Protein AF-A0A8S8Z2Y4-F1 (afdb_monomer_lite)

Radius of gyration: 13.63 Å; chains: 1; bounding box: 31×29×38 Å

Foldseek 3Di:
DDDPDDDWQWADDPPDPDDGSVVSVVVVVVVQKDWDDDWDWADDPVDPDIIITTDIDHPDPPPDD

Sequence (65 aa):
MHKKEKLGVINWSDEWDKPCLIEQVQMRIDTGWIPIGGVSYGEHEAFSEKVWAQSMSKEEDSEEE

Structure (mmCIF, N/CA/C/O backbone):
data_AF-A0A8S8Z2Y4-F1
#
_entry.id   AF-A0A8S8Z2Y4-F1
#
loop_
_atom_site.group_PDB
_atom_site.id
_atom_site.type_symbol
_atom_site.label_atom_id
_atom_site.label_alt_id
_atom_site.label_comp_id
_atom_site.label_asym_id
_atom_site.label_entity_id
_atom_site.label_seq_id
_atom_site.pdbx_PDB_ins_code
_atom_site.Cartn_x
_atom_site.Cartn_y
_atom_site.Cartn_z
_atom_site.occupancy
_atom_site.B_iso_or_equiv
_atom_site.auth_seq_id
_atom_site.auth_comp_id
_atom_site.auth_asym_id
_atom_site.auth_atom_id
_atom_site.pdbx_PDB_model_num
ATOM 1 N N . MET A 1 1 ? 8.360 22.199 -14.476 1.00 34.03 1 MET A N 1
ATOM 2 C CA . MET A 1 1 ? 8.008 21.891 -13.068 1.00 34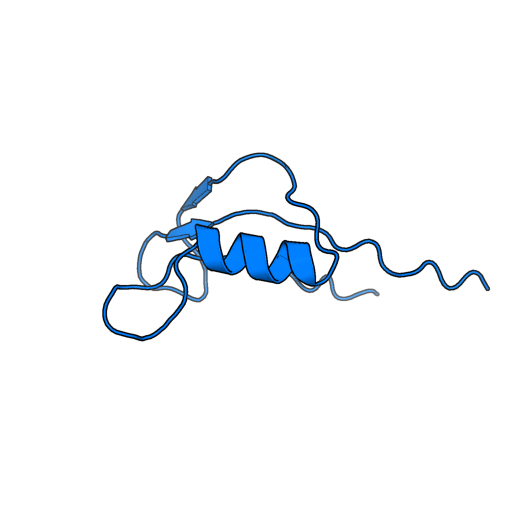.03 1 MET A CA 1
ATOM 3 C C . MET A 1 1 ? 7.072 20.690 -13.081 1.00 34.03 1 MET A C 1
ATOM 5 O O . MET A 1 1 ? 5.892 20.868 -13.345 1.00 34.03 1 MET A O 1
ATOM 9 N N . HIS A 1 2 ? 7.594 19.477 -12.883 1.00 36.16 2 HIS A N 1
ATOM 10 C CA . HIS A 1 2 ? 6.780 18.256 -12.858 1.00 36.16 2 HIS A CA 1
ATOM 11 C C . HIS A 1 2 ? 6.043 18.164 -11.517 1.00 36.16 2 HIS A C 1
ATOM 13 O O . HIS A 1 2 ? 6.674 18.172 -10.456 1.00 36.16 2 HIS A O 1
ATOM 19 N N . LYS A 1 3 ? 4.707 18.120 -11.551 1.00 43.00 3 LYS A N 1
ATOM 20 C CA . LYS A 1 3 ? 3.903 17.789 -10.370 1.00 43.00 3 LYS A CA 1
ATOM 21 C C . LYS A 1 3 ? 4.060 16.289 -10.124 1.00 43.00 3 LYS A C 1
ATOM 23 O O . LYS A 1 3 ? 3.549 15.492 -10.894 1.00 43.00 3 LYS A O 1
ATOM 28 N N . LYS A 1 4 ? 4.795 15.920 -9.072 1.00 45.75 4 LYS A N 1
ATOM 29 C CA . LYS A 1 4 ? 4.862 14.541 -8.575 1.00 45.75 4 LYS A CA 1
ATOM 30 C C . LYS A 1 4 ? 3.465 14.129 -8.115 1.00 45.75 4 LYS A C 1
ATOM 32 O O . LYS A 1 4 ? 3.015 14.612 -7.076 1.00 45.75 4 LYS A O 1
ATOM 37 N N . GLU A 1 5 ? 2.785 13.265 -8.857 1.00 48.06 5 GLU A N 1
ATOM 38 C CA . GLU A 1 5 ? 1.569 12.631 -8.352 1.00 48.06 5 GLU A CA 1
ATOM 39 C C . GLU A 1 5 ? 1.962 11.566 -7.320 1.00 48.06 5 GLU A C 1
ATOM 41 O O . GLU A 1 5 ? 2.532 10.526 -7.641 1.00 48.06 5 GLU A O 1
ATOM 46 N N . LYS A 1 6 ? 1.712 11.861 -6.039 1.00 49.97 6 LYS A N 1
ATOM 47 C CA . LYS A 1 6 ? 1.810 10.888 -4.947 1.00 49.97 6 LYS A CA 1
ATOM 48 C C . LYS A 1 6 ? 0.501 10.111 -4.892 1.00 49.97 6 LYS A C 1
ATOM 50 O O . LYS A 1 6 ? -0.480 10.622 -4.367 1.00 49.97 6 LYS A O 1
ATOM 55 N N . LEU A 1 7 ? 0.490 8.87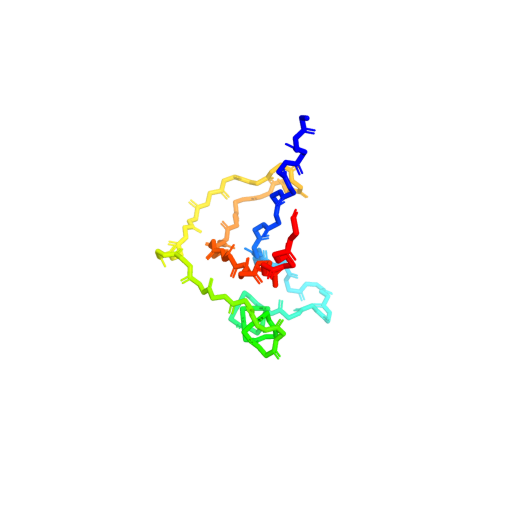6 -5.375 1.00 50.59 7 LEU A N 1
ATOM 56 C CA . LEU A 1 7 ? -0.585 7.937 -5.056 1.00 50.59 7 LEU A CA 1
ATOM 57 C C . LEU A 1 7 ? 0.017 6.754 -4.293 1.00 50.59 7 LEU A C 1
ATOM 59 O O . LEU A 1 7 ? 0.619 5.862 -4.883 1.00 50.59 7 LEU A O 1
ATOM 63 N N . GLY A 1 8 ? -0.104 6.799 -2.962 1.00 52.47 8 GLY A N 1
ATOM 64 C CA . GLY A 1 8 ? 0.175 5.674 -2.070 1.00 52.47 8 GLY A CA 1
ATOM 65 C C . GLY A 1 8 ? -1.042 4.755 -1.981 1.00 52.47 8 GLY A C 1
ATOM 66 O O . GLY A 1 8 ? -2.177 5.228 -1.963 1.00 52.47 8 GLY A O 1
ATOM 67 N N . VAL A 1 9 ? -0.812 3.442 -1.967 1.00 56.44 9 VAL A N 1
ATOM 68 C CA . VAL A 1 9 ? -1.864 2.424 -1.797 1.00 56.44 9 VAL A CA 1
ATOM 69 C C . VAL A 1 9 ? -2.277 2.375 -0.322 1.00 56.44 9 VAL A C 1
ATO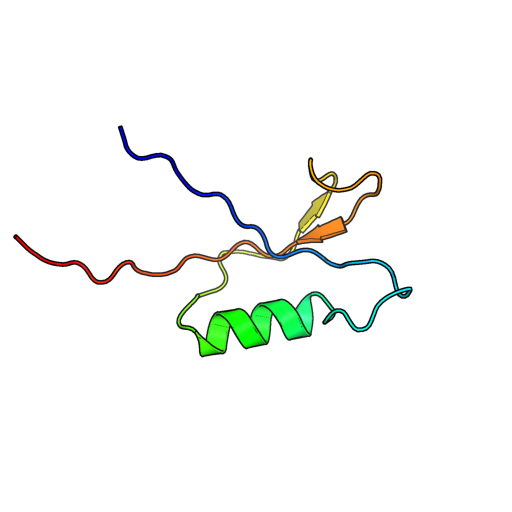M 71 O O . VAL A 1 9 ? -1.38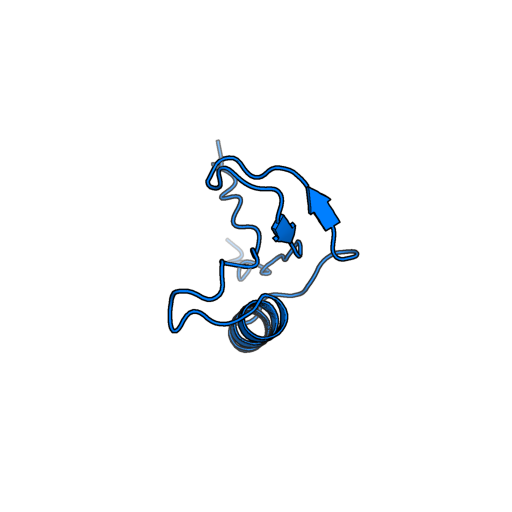3 2.457 0.513 1.00 56.44 9 VAL A O 1
ATOM 74 N N . ILE A 1 10 ? -3.575 2.283 0.019 1.00 64.12 10 ILE A N 1
ATOM 75 C CA . ILE A 1 10 ? -4.093 2.491 1.392 1.00 64.12 10 ILE A CA 1
ATOM 76 C C . ILE A 1 10 ? -5.187 1.477 1.758 1.00 64.12 10 ILE A C 1
ATOM 78 O O . ILE A 1 10 ? -6.108 1.243 0.976 1.00 64.12 10 ILE A O 1
ATOM 82 N N . ASN A 1 11 ? -5.137 0.918 2.972 1.00 56.22 11 ASN A N 1
ATOM 83 C CA . ASN A 1 11 ? -6.199 0.045 3.487 1.00 56.22 11 ASN A CA 1
ATOM 84 C C . ASN A 1 11 ? -7.467 0.852 3.852 1.00 56.22 11 ASN A C 1
ATOM 86 O O . ASN A 1 11 ? -7.387 1.764 4.674 1.00 56.22 11 ASN A O 1
ATOM 90 N N . TRP A 1 12 ? -8.621 0.528 3.257 1.00 57.44 12 TRP A N 1
ATOM 91 C CA . TRP A 1 12 ? -9.919 1.147 3.586 1.00 57.44 12 TRP A CA 1
ATOM 92 C C . TRP A 1 12 ? -10.666 0.307 4.640 1.00 57.44 12 TRP A C 1
ATOM 94 O O . TRP A 1 12 ? -10.425 -0.892 4.743 1.00 57.44 12 TRP A O 1
ATOM 104 N N . SER A 1 13 ? -11.558 0.943 5.411 1.00 46.22 13 SER A N 1
ATOM 105 C CA . SER A 1 13 ? -12.460 0.294 6.384 1.00 46.22 13 SER A CA 1
ATOM 106 C C . SER A 1 13 ? -13.418 -0.712 5.714 1.00 46.22 13 SER A C 1
ATOM 108 O O . SER A 1 13 ? -13.848 -0.476 4.583 1.00 46.22 13 SER A O 1
ATOM 110 N N . ASP A 1 14 ? -13.775 -1.780 6.445 1.00 52.28 14 ASP A N 1
ATOM 111 C CA . ASP A 1 14 ? -14.597 -2.955 6.068 1.00 52.28 14 ASP A CA 1
ATOM 112 C C . ASP A 1 14 ? -16.015 -2.647 5.536 1.00 52.28 14 ASP A C 1
ATOM 114 O O . ASP A 1 14 ? -16.763 -3.558 5.184 1.00 52.28 14 ASP A O 1
ATOM 118 N N . GLU A 1 15 ? -16.435 -1.381 5.483 1.00 55.28 15 GLU A N 1
ATOM 119 C CA . GLU A 1 15 ? -17.807 -1.026 5.103 1.00 55.28 15 GLU A CA 1
ATOM 120 C C . GLU A 1 15 ? -18.096 -1.136 3.598 1.00 55.28 15 GLU A C 1
ATOM 122 O O . GLU A 1 15 ? -19.267 -1.201 3.226 1.00 55.28 15 GLU A O 1
ATOM 127 N N . TRP A 1 16 ? -17.092 -1.174 2.717 1.00 48.84 16 TRP A N 1
ATOM 128 C CA . TRP A 1 16 ? -17.293 -1.163 1.260 1.00 48.84 16 TRP 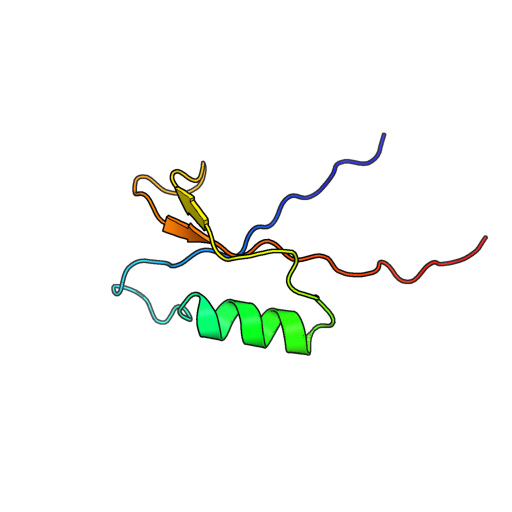A CA 1
ATOM 129 C C . TRP A 1 16 ? -16.606 -2.353 0.578 1.00 48.84 16 TRP A C 1
ATOM 131 O O . TRP A 1 16 ? -15.546 -2.771 1.026 1.00 48.84 16 TRP A O 1
ATOM 141 N N . ASP A 1 17 ? -17.171 -2.813 -0.551 1.00 59.75 17 ASP A N 1
ATOM 142 C CA . ASP A 1 17 ? -16.587 -3.684 -1.603 1.00 59.75 17 ASP A CA 1
ATOM 143 C C . ASP A 1 17 ? -15.277 -3.105 -2.193 1.00 59.75 17 ASP A C 1
ATOM 145 O O . ASP A 1 17 ? -15.101 -2.931 -3.402 1.00 59.75 17 ASP A O 1
ATOM 149 N N . LYS A 1 18 ? -14.353 -2.690 -1.334 1.00 60.88 18 LYS A N 1
ATOM 150 C CA . LYS A 1 18 ? -13.085 -2.092 -1.692 1.00 60.88 18 LYS A CA 1
ATOM 151 C C . LYS A 1 18 ? -11.983 -3.085 -1.354 1.00 60.88 18 LYS A C 1
ATOM 153 O O . LYS A 1 18 ? -11.938 -3.592 -0.237 1.00 60.88 18 LYS A O 1
ATOM 158 N N . PRO A 1 19 ? -11.074 -3.330 -2.304 1.00 69.06 19 PRO A N 1
ATOM 159 C CA . PRO A 1 19 ? -9.998 -4.283 -2.118 1.00 69.06 19 PRO A CA 1
ATOM 160 C C . PRO A 1 19 ? -9.117 -3.872 -0.939 1.00 69.06 19 PRO A C 1
ATOM 162 O O . PRO A 1 19 ? -8.799 -2.687 -0.774 1.00 69.06 19 PRO A O 1
ATOM 165 N N . CYS A 1 20 ? -8.702 -4.847 -0.135 1.00 82.94 20 CYS A N 1
ATOM 166 C CA . CYS A 1 20 ? -7.742 -4.635 0.942 1.00 82.94 20 CYS A CA 1
ATOM 167 C C . CYS A 1 20 ? -6.383 -4.192 0.374 1.00 82.94 20 CYS A C 1
ATOM 169 O O . CYS A 1 20 ? -6.119 -4.303 -0.825 1.00 82.94 20 CYS A O 1
ATOM 171 N N . LEU A 1 21 ? -5.481 -3.703 1.230 1.00 84.19 21 LEU A N 1
ATOM 172 C CA . LEU A 1 21 ? -4.153 -3.244 0.800 1.00 84.19 21 LEU A CA 1
ATOM 173 C C . LEU A 1 21 ? -3.414 -4.271 -0.082 1.00 84.19 21 LEU A C 1
ATOM 175 O O . LEU A 1 21 ? -2.815 -3.891 -1.084 1.00 84.19 21 LEU A O 1
ATOM 179 N N . ILE A 1 22 ? -3.474 -5.562 0.264 1.00 86.81 22 ILE A N 1
ATOM 180 C CA . ILE A 1 22 ? -2.809 -6.632 -0.498 1.00 86.81 22 ILE A CA 1
ATOM 181 C C . ILE A 1 22 ? -3.385 -6.721 -1.914 1.00 86.81 22 ILE A C 1
ATOM 183 O O . ILE A 1 22 ? -2.633 -6.730 -2.887 1.00 86.81 22 ILE A O 1
ATOM 187 N N . GLU A 1 23 ? -4.711 -6.732 -2.038 1.00 87.12 23 GLU A N 1
ATOM 188 C CA . GLU A 1 23 ? -5.391 -6.783 -3.332 1.00 87.12 23 GLU A CA 1
ATOM 189 C C . GLU A 1 23 ? -5.077 -5.538 -4.163 1.00 87.12 23 GLU A C 1
ATOM 191 O O . GLU A 1 23 ? -4.741 -5.654 -5.340 1.00 87.12 23 GLU A O 1
ATOM 196 N N . GLN A 1 24 ? -5.102 -4.350 -3.552 1.00 88.12 24 GLN A N 1
ATOM 197 C CA . GLN A 1 24 ? -4.738 -3.100 -4.224 1.00 88.12 24 GLN A CA 1
ATOM 198 C C . GLN A 1 24 ? -3.304 -3.109 -4.758 1.00 88.12 24 GLN A C 1
ATOM 200 O O . GLN A 1 24 ? -3.069 -2.648 -5.876 1.00 88.12 24 GLN A O 1
ATOM 205 N N . VAL A 1 25 ? -2.348 -3.633 -3.984 1.00 89.62 25 VAL A N 1
ATOM 206 C CA . VAL A 1 25 ? -0.960 -3.791 -4.435 1.00 89.62 25 VAL A CA 1
ATOM 207 C C . VAL A 1 25 ? -0.894 -4.768 -5.605 1.00 89.62 25 VAL A C 1
ATOM 209 O O . VAL A 1 25 ? -0.246 -4.455 -6.601 1.00 89.62 25 VAL A O 1
ATOM 212 N N . GLN A 1 26 ? -1.601 -5.899 -5.538 1.00 90.06 26 GLN A N 1
ATOM 213 C CA . GLN A 1 26 ? -1.616 -6.878 -6.627 1.00 90.06 26 GLN A CA 1
ATOM 214 C C . GLN A 1 26 ? -2.166 -6.277 -7.930 1.00 90.06 26 GLN A C 1
ATOM 216 O O . GLN A 1 26 ? -1.513 -6.367 -8.964 1.00 90.06 26 GLN A O 1
ATOM 221 N N . MET A 1 27 ? -3.29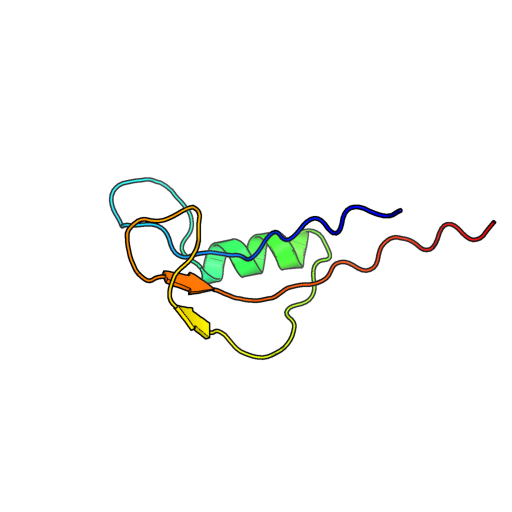3 -5.560 -7.875 1.00 90.12 27 MET A N 1
ATOM 222 C CA . MET A 1 27 ? -3.849 -4.869 -9.050 1.00 90.12 27 MET A CA 1
ATOM 223 C C . MET A 1 27 ? -2.889 -3.823 -9.637 1.00 90.12 27 MET A C 1
ATOM 225 O O . MET A 1 27 ? -2.844 -3.602 -10.848 1.00 90.12 27 MET A O 1
ATOM 229 N N . ARG A 1 28 ? -2.108 -3.143 -8.789 1.00 89.56 28 ARG A N 1
ATOM 230 C CA . ARG A 1 28 ? -1.086 -2.192 -9.244 1.00 89.56 28 ARG A CA 1
ATOM 231 C C . ARG A 1 28 ? 0.093 -2.912 -9.902 1.00 89.56 28 ARG A C 1
ATOM 233 O O . ARG A 1 28 ? 0.554 -2.453 -10.945 1.00 89.56 28 ARG A O 1
ATOM 240 N N . ILE A 1 29 ? 0.528 -4.050 -9.362 1.00 90.69 29 ILE A N 1
ATOM 241 C CA . ILE A 1 29 ? 1.554 -4.903 -9.984 1.00 90.69 29 ILE A CA 1
ATOM 242 C C . ILE A 1 29 ? 1.112 -5.355 -11.378 1.00 90.69 29 ILE A C 1
ATOM 244 O O . ILE A 1 29 ? 1.867 -5.192 -12.335 1.00 90.69 29 ILE A O 1
ATOM 248 N N . ASP A 1 30 ? -0.137 -5.800 -11.525 1.00 90.44 30 ASP A N 1
ATOM 249 C CA . ASP A 1 30 ? -0.693 -6.239 -12.813 1.00 90.44 30 ASP A CA 1
ATOM 250 C C . ASP A 1 30 ? -0.732 -5.110 -13.867 1.00 90.44 30 ASP A C 1
ATOM 252 O O . ASP A 1 30 ? -0.791 -5.368 -15.068 1.00 90.44 30 ASP A O 1
ATOM 256 N N . THR A 1 31 ? -0.659 -3.844 -13.435 1.00 87.62 31 THR A N 1
ATOM 257 C CA . THR A 1 31 ? -0.614 -2.652 -14.305 1.00 87.62 31 THR A CA 1
ATOM 258 C C . THR A 1 31 ? 0.788 -2.043 -14.448 1.00 87.62 31 THR A C 1
ATOM 260 O O . THR A 1 31 ? 0.931 -0.907 -14.920 1.00 87.62 31 THR A O 1
ATOM 263 N N . GLY A 1 32 ? 1.823 -2.796 -14.061 1.00 87.56 32 GLY A N 1
ATOM 264 C CA . GLY A 1 32 ? 3.234 -2.452 -14.250 1.00 87.56 32 GLY A CA 1
ATOM 265 C C . GLY A 1 32 ? 3.848 -1.605 -13.136 1.00 87.56 32 GLY A C 1
ATOM 266 O O . GLY A 1 32 ? 4.917 -1.033 -13.329 1.00 87.56 32 GLY A O 1
ATOM 267 N N . TRP A 1 33 ? 3.192 -1.481 -11.981 1.00 93.12 33 TRP A N 1
ATOM 268 C CA . TRP A 1 33 ? 3.793 -0.826 -10.819 1.00 93.12 33 TRP A CA 1
ATOM 269 C C . TRP A 1 33 ? 4.658 -1.803 -10.021 1.00 93.12 33 TRP A C 1
ATOM 271 O O . TRP A 1 33 ? 4.325 -2.972 -9.860 1.00 93.12 33 TRP A O 1
ATOM 281 N N . ILE A 1 34 ? 5.733 -1.298 -9.428 1.00 91.44 34 ILE A N 1
ATOM 282 C CA . ILE A 1 34 ? 6.668 -2.068 -8.610 1.00 91.44 34 ILE A CA 1
ATOM 283 C C . ILE A 1 34 ? 6.632 -1.512 -7.180 1.00 91.44 34 ILE A C 1
ATOM 285 O O . ILE A 1 34 ? 6.737 -0.294 -6.997 1.00 91.44 34 ILE A O 1
ATOM 289 N N . PRO A 1 35 ? 6.462 -2.356 -6.145 1.00 90.31 35 PRO A N 1
ATOM 290 C CA . PRO A 1 35 ? 6.519 -1.909 -4.761 1.00 90.31 35 PRO A CA 1
ATOM 291 C C . PRO A 1 35 ? 7.930 -1.451 -4.385 1.00 90.31 35 PRO A C 1
ATOM 293 O O . PRO A 1 35 ? 8.923 -2.109 -4.689 1.00 90.31 35 PRO A O 1
ATOM 296 N N . ILE A 1 36 ? 8.009 -0.322 -3.684 1.00 90.56 36 ILE A N 1
ATOM 297 C CA . ILE A 1 36 ? 9.255 0.255 -3.184 1.00 90.56 36 ILE A CA 1
ATOM 298 C C . ILE A 1 36 ? 9.267 0.179 -1.662 1.00 90.56 36 ILE A C 1
ATOM 300 O O . ILE A 1 36 ? 8.395 0.737 -0.995 1.00 90.56 36 ILE A O 1
ATOM 304 N N . GLY A 1 37 ? 10.307 -0.444 -1.111 1.00 86.62 37 GLY A N 1
ATOM 305 C CA . GLY A 1 37 ? 10.478 -0.559 0.334 1.00 86.62 37 GLY A CA 1
ATOM 306 C C . GLY A 1 37 ? 9.376 -1.389 1.000 1.00 86.62 37 GLY A C 1
ATOM 307 O O . GLY A 1 37 ? 8.695 -2.184 0.355 1.00 86.62 37 GLY A O 1
ATOM 308 N N . GLY A 1 38 ? 9.233 -1.222 2.314 1.00 85.75 38 GLY A N 1
ATOM 309 C CA . GLY A 1 38 ? 8.243 -1.944 3.114 1.00 85.75 38 GLY A CA 1
ATOM 310 C C . GLY A 1 38 ? 6.906 -1.216 3.252 1.00 85.75 38 GLY A C 1
ATOM 311 O O . GLY A 1 38 ? 6.772 -0.035 2.926 1.00 85.75 38 GLY A O 1
ATOM 312 N N . VAL A 1 39 ? 5.932 -1.930 3.812 1.00 88.94 39 VAL A N 1
ATOM 313 C CA . VAL A 1 39 ? 4.645 -1.364 4.221 1.00 88.94 39 VAL A CA 1
ATOM 314 C C . VAL A 1 39 ? 4.851 -0.450 5.434 1.00 88.94 39 VAL A C 1
ATOM 316 O O . VAL A 1 39 ? 5.622 -0.765 6.341 1.00 88.94 39 VAL A O 1
ATOM 319 N N . SER A 1 40 ? 4.140 0.672 5.472 1.00 88.88 40 SER A N 1
ATOM 320 C CA . SER A 1 40 ? 4.144 1.619 6.592 1.00 88.88 40 SER A CA 1
ATOM 321 C C . SER A 1 40 ? 2.745 1.787 7.182 1.00 88.88 40 SER A C 1
ATOM 323 O O . SER A 1 40 ? 1.755 1.627 6.472 1.00 88.88 40 SER A O 1
ATOM 325 N N . TYR A 1 41 ? 2.664 2.102 8.476 1.00 89.44 41 TYR A N 1
ATOM 326 C CA . TYR A 1 41 ? 1.414 2.428 9.167 1.00 89.44 41 TYR A CA 1
ATOM 327 C C . TYR A 1 41 ? 1.479 3.859 9.685 1.00 89.44 41 TYR A C 1
ATOM 329 O O . TYR A 1 41 ? 2.392 4.203 10.440 1.00 89.44 41 TYR A O 1
ATOM 337 N N . GLY A 1 42 ? 0.530 4.701 9.287 1.00 87.50 42 GLY A N 1
ATOM 338 C CA . GLY A 1 42 ? 0.593 6.117 9.623 1.00 87.50 42 GLY A CA 1
ATOM 339 C C . GLY A 1 42 ? -0.640 6.910 9.225 1.00 87.50 42 GLY A C 1
ATOM 340 O O . GLY A 1 42 ? -1.636 6.363 8.762 1.00 87.50 42 GLY A O 1
ATOM 341 N N . GLU A 1 43 ? -0.565 8.215 9.455 1.00 88.06 43 GLU A N 1
ATOM 342 C CA . GLU A 1 43 ? -1.608 9.163 9.066 1.00 88.06 43 GLU A CA 1
ATOM 343 C C . GLU A 1 43 ? -1.524 9.438 7.562 1.00 88.06 43 GLU A C 1
ATOM 345 O O . GLU A 1 43 ? -0.433 9.600 7.010 1.00 88.06 43 GLU A O 1
ATOM 350 N N . HIS A 1 44 ? -2.679 9.498 6.903 1.00 80.88 44 HIS A N 1
ATOM 351 C CA . HIS A 1 44 ? -2.779 9.847 5.493 1.00 80.88 44 HIS A CA 1
ATOM 352 C C . HIS A 1 44 ? -3.794 10.973 5.318 1.00 80.88 44 HIS A C 1
ATOM 354 O O . HIS A 1 44 ? -4.889 10.899 5.857 1.00 80.88 44 HIS A O 1
ATOM 360 N N . GLU A 1 45 ? -3.464 11.994 4.526 1.00 79.44 45 GLU A N 1
ATOM 361 C CA . GLU A 1 45 ? -4.275 13.218 4.383 1.00 79.44 45 GLU A CA 1
ATOM 362 C C . GLU A 1 45 ? -5.722 12.975 3.921 1.00 79.44 45 GLU A C 1
ATOM 364 O O . GLU A 1 45 ? -6.621 13.749 4.233 1.00 79.44 45 GLU A O 1
ATOM 369 N N . ALA A 1 46 ? -5.952 11.878 3.199 1.00 77.69 46 ALA A N 1
ATOM 370 C CA . ALA A 1 46 ? -7.271 11.481 2.711 1.00 77.69 46 ALA A CA 1
ATOM 371 C C . ALA A 1 46 ? -8.126 10.700 3.733 1.00 77.69 46 ALA A C 1
ATOM 373 O O . ALA A 1 46 ? -9.269 10.367 3.426 1.00 77.69 46 ALA A O 1
ATOM 374 N N . PHE A 1 47 ? -7.591 10.378 4.915 1.00 77.81 47 PHE A N 1
ATOM 375 C CA . PHE A 1 47 ? -8.240 9.515 5.902 1.00 77.81 47 PHE A CA 1
ATOM 376 C C . PHE A 1 47 ? -8.184 10.137 7.292 1.00 77.81 47 PHE A C 1
ATOM 378 O O . PHE A 1 47 ? -7.171 10.687 7.711 1.00 77.81 47 PHE A O 1
ATOM 385 N N . SER A 1 48 ? -9.284 10.016 8.032 1.00 80.50 48 SER A N 1
ATOM 386 C CA . SER A 1 48 ? -9.354 10.447 9.431 1.00 80.50 48 SER A CA 1
ATOM 387 C C . SER A 1 48 ? -8.631 9.497 10.388 1.00 80.50 48 SER A C 1
ATOM 389 O O . SER A 1 48 ? -8.309 9.883 11.509 1.00 80.50 48 SER A O 1
ATOM 391 N N . GLU A 1 49 ? -8.389 8.258 9.964 1.00 84.88 49 GLU A N 1
ATOM 392 C CA . GLU A 1 49 ? -7.754 7.214 10.763 1.00 84.88 49 GLU A CA 1
ATOM 393 C C . GLU A 1 49 ? -6.365 6.864 10.227 1.00 84.88 49 GLU A C 1
ATOM 395 O O . GLU A 1 49 ? -6.013 7.165 9.083 1.00 84.88 49 GLU A O 1
ATOM 400 N N . LYS A 1 50 ? -5.559 6.212 11.072 1.00 85.25 50 LYS A N 1
ATOM 401 C CA . LYS A 1 50 ? -4.272 5.663 10.645 1.00 85.25 50 LYS A CA 1
ATOM 402 C C . LYS A 1 50 ? -4.501 4.460 9.747 1.00 85.25 50 LYS A C 1
ATOM 404 O O . LYS A 1 50 ? -5.352 3.619 10.015 1.00 85.25 50 LYS A O 1
ATOM 409 N N . VAL A 1 51 ? -3.688 4.359 8.710 1.00 86.12 51 VAL A N 1
ATOM 410 C CA . VAL A 1 51 ? -3.849 3.368 7.655 1.00 86.12 51 VAL A CA 1
ATOM 411 C C . VAL A 1 51 ? -2.525 2.696 7.330 1.00 86.12 51 VAL A C 1
ATOM 413 O O . VAL A 1 51 ? -1.448 3.268 7.513 1.00 86.12 51 VAL A O 1
ATOM 416 N N . TRP A 1 52 ? -2.613 1.462 6.840 1.00 88.31 52 TRP A N 1
ATOM 417 C CA . TRP A 1 52 ? -1.478 0.772 6.237 1.00 88.31 52 TRP A CA 1
ATOM 418 C C . TRP A 1 52 ? -1.326 1.202 4.784 1.00 88.31 52 TRP A C 1
ATOM 420 O O . TRP A 1 52 ? -2.323 1.266 4.061 1.00 88.31 52 TRP A O 1
ATOM 430 N N . ALA A 1 53 ? -0.088 1.453 4.363 1.00 90.12 53 ALA A N 1
ATOM 431 C CA . ALA A 1 53 ? 0.225 1.893 3.017 1.00 90.12 53 ALA A CA 1
ATOM 432 C C . ALA A 1 53 ? 1.508 1.277 2.448 1.00 90.12 53 ALA A C 1
ATOM 434 O O . ALA A 1 53 ? 2.507 1.123 3.156 1.00 90.12 53 ALA A O 1
ATOM 435 N N . GLN A 1 54 ? 1.489 0.984 1.145 1.00 91.69 54 GLN A N 1
ATOM 436 C CA . GLN A 1 54 ? 2.641 0.519 0.366 1.00 91.69 54 GLN A CA 1
ATOM 437 C C . GLN A 1 54 ? 3.050 1.598 -0.642 1.00 91.69 54 GLN A C 1
ATOM 439 O O . GLN A 1 54 ? 2.229 2.071 -1.432 1.00 91.69 54 GLN A O 1
ATOM 444 N N . SER A 1 55 ? 4.334 1.967 -0.633 1.00 90.00 55 SER A N 1
ATOM 445 C CA . SER A 1 55 ? 4.904 2.849 -1.659 1.00 90.00 55 SER A CA 1
ATOM 446 C C . SER A 1 55 ? 5.155 2.055 -2.937 1.00 90.00 55 SER A C 1
ATOM 448 O O . SER A 1 55 ? 5.618 0.916 -2.869 1.00 90.00 55 SER A O 1
ATOM 450 N N . MET A 1 56 ? 4.862 2.639 -4.097 1.00 92.56 56 MET A N 1
ATOM 451 C CA . MET A 1 56 ? 5.047 2.002 -5.402 1.00 92.56 56 MET A CA 1
ATOM 452 C C . MET A 1 56 ? 5.538 3.019 -6.434 1.00 92.56 56 MET A C 1
ATOM 454 O O . MET A 1 56 ? 5.206 4.200 -6.341 1.00 92.56 56 MET A O 1
ATOM 458 N N . SER A 1 57 ? 6.293 2.557 -7.427 1.00 89.75 57 SER A N 1
ATOM 459 C CA . SER A 1 57 ? 6.673 3.330 -8.614 1.00 89.75 57 SER A CA 1
ATOM 460 C C . SER A 1 57 ? 6.216 2.620 -9.868 1.00 89.75 57 SER A C 1
ATOM 462 O O . SER A 1 57 ? 6.210 1.394 -9.923 1.00 89.75 57 SER A O 1
ATOM 464 N N . LYS A 1 58 ? 5.897 3.392 -10.895 1.00 90.19 58 LYS A N 1
ATOM 465 C CA . LYS A 1 58 ? 5.817 2.903 -12.262 1.00 90.19 58 LYS A CA 1
ATOM 466 C C . LYS A 1 58 ? 7.004 3.498 -12.996 1.00 90.19 58 LYS A C 1
ATOM 468 O O . LYS A 1 58 ? 7.240 4.697 -12.851 1.00 90.19 58 LYS A O 1
ATOM 473 N N . GLU A 1 59 ? 7.764 2.683 -13.716 1.00 75.62 59 GLU A N 1
ATOM 474 C CA . GLU A 1 59 ? 8.647 3.251 -14.730 1.00 75.62 59 GLU A CA 1
ATOM 475 C C . GLU A 1 59 ? 7.723 3.917 -15.754 1.00 75.62 59 GLU A C 1
ATOM 477 O O . GLU A 1 59 ? 6.846 3.267 -16.327 1.00 75.62 59 GLU A O 1
ATOM 482 N N . GLU A 1 60 ? 7.815 5.242 -15.880 1.00 66.69 60 GLU A N 1
ATOM 483 C CA . GLU A 1 60 ? 7.287 5.899 -17.070 1.00 66.69 60 GLU A CA 1
ATOM 484 C C . GLU A 1 60 ? 8.056 5.278 -18.236 1.00 66.69 60 GLU A C 1
ATOM 486 O O . GLU A 1 60 ? 9.286 5.187 -18.153 1.00 66.69 60 GLU A O 1
ATOM 491 N N . ASP A 1 61 ? 7.346 4.800 -19.268 1.00 53.56 61 ASP A N 1
ATOM 492 C CA . ASP A 1 61 ? 7.981 4.529 -20.558 1.00 53.56 61 ASP A CA 1
ATOM 493 C C . ASP A 1 61 ? 8.845 5.757 -20.835 1.00 53.56 61 ASP A C 1
ATOM 495 O O . ASP A 1 61 ? 8.329 6.872 -20.951 1.00 53.56 61 ASP A O 1
ATOM 499 N N . SER A 1 62 ? 10.167 5.580 -20.809 1.00 46.78 62 SER A N 1
ATOM 500 C CA . SER A 1 62 ? 11.068 6.598 -21.317 1.00 46.78 62 SER A CA 1
ATOM 501 C C . SER A 1 62 ? 10.767 6.680 -22.803 1.00 46.78 62 SER A C 1
ATOM 503 O O . SER A 1 62 ? 11.353 5.956 -23.601 1.00 46.78 62 SER A O 1
ATOM 505 N N . GLU A 1 63 ? 9.815 7.534 -23.168 1.00 46.88 63 GLU A N 1
ATOM 506 C CA . GLU A 1 63 ? 9.830 8.179 -24.467 1.00 46.88 63 GLU A CA 1
ATOM 507 C C . GLU A 1 63 ? 11.117 9.013 -24.482 1.00 46.88 63 GLU A C 1
ATOM 509 O O . GLU A 1 63 ? 11.180 10.141 -23.994 1.00 46.88 63 GLU A O 1
ATOM 514 N N . GLU A 1 64 ? 12.196 8.370 -24.934 1.00 42.00 64 GLU A N 1
ATOM 515 C CA . GLU A 1 64 ? 13.346 9.047 -25.514 1.00 42.00 64 GLU A CA 1
ATOM 516 C C . GLU A 1 64 ? 12.829 9.983 -26.614 1.00 42.00 64 GLU A C 1
ATOM 518 O O . GLU A 1 64 ? 12.346 9.474 -27.618 1.00 42.00 64 GLU A O 1
ATOM 523 N N . GLU A 1 65 ? 12.938 11.306 -26.433 1.00 36.03 65 GLU A N 1
ATOM 524 C CA . GLU A 1 65 ? 13.349 12.294 -27.457 1.00 36.03 65 GLU A CA 1
ATOM 525 C C . GLU A 1 65 ? 13.919 13.566 -26.800 1.00 36.03 65 GLU A C 1
ATOM 527 O O . GLU A 1 65 ? 13.260 14.157 -25.910 1.00 36.03 65 GLU A O 1
#

Secondary structure (DSSP, 8-state):
--------EEPPPTTSS---HHHHHHHHHHTTEEEEEEEEEEE-TT-SSEEEEEEEEE-------

pLDDT: mean 73.3, std 18.69, range [34.03, 93.12]